Protein AF-X0UFV0-F1 (afdb_monomer_lite)

Secondary structure (DSSP, 8-state):
---------EEEETTEEEEBP-GGGT--SBP-EEE-TTT-TT---SSPEEE-HHHHHHHHHHTTT---EEE--

Foldseek 3Di:
DDPPPLPFDWDDDPNDTFTFASVVPPGGHTFFKWWQCPLVPVDPDPDTGGHHPVVVVVVCVVSVNPIDIDGGD

Radius of gyration: 12.07 Å; chains: 1; bounding box: 24×32×32 Å

Sequence (73 aa):
MIKFKTTTRYKRLKGKKVPLCDYHGICKNKAYREVYPFFLKKYKIKGWSYLCKKHFEQELKKFKGKLPCCDVD

Organism: NCBI:txid412755

Structure (mmCIF, N/CA/C/O backbone):
data_AF-X0UFV0-F1
#
_entry.id   AF-X0UFV0-F1
#
loop_
_atom_site.group_PDB
_atom_site.id
_atom_site.type_symbol
_atom_site.label_atom_id
_atom_site.label_alt_id
_atom_site.label_comp_id
_atom_site.label_asym_id
_atom_site.label_entity_id
_atom_site.label_seq_id
_atom_site.pdbx_PDB_ins_code
_atom_site.Cartn_x
_atom_site.Cartn_y
_atom_site.Cartn_z
_atom_site.occupancy
_atom_site.B_iso_or_equiv
_atom_site.auth_seq_id
_atom_site.auth_comp_id
_atom_site.auth_asym_id
_atom_site.auth_atom_id
_atom_site.pdbx_PDB_model_num
ATOM 1 N N . MET A 1 1 ? 8.280 25.325 5.144 1.00 36.59 1 MET A N 1
ATOM 2 C CA . MET A 1 1 ? 7.200 24.444 4.634 1.00 36.59 1 MET A CA 1
ATOM 3 C C . MET A 1 1 ? 7.811 23.344 3.773 1.00 36.59 1 MET A C 1
ATOM 5 O O . MET A 1 1 ? 8.168 23.608 2.632 1.00 36.59 1 MET A O 1
ATOM 9 N N . ILE A 1 2 ? 7.978 22.129 4.301 1.00 36.41 2 ILE A N 1
ATOM 10 C CA . ILE A 1 2 ? 8.505 21.004 3.512 1.00 36.41 2 ILE A CA 1
ATOM 11 C C . ILE A 1 2 ? 7.379 20.507 2.599 1.00 36.41 2 ILE A C 1
ATOM 13 O O . ILE A 1 2 ? 6.440 19.851 3.048 1.00 36.41 2 ILE A O 1
ATOM 17 N N . LYS A 1 3 ? 7.441 20.870 1.313 1.00 33.34 3 LYS A N 1
ATOM 18 C CA . LYS A 1 3 ? 6.598 20.279 0.268 1.00 33.34 3 LYS A CA 1
ATOM 19 C C . LYS A 1 3 ? 7.084 18.845 0.049 1.00 33.34 3 LYS A C 1
ATOM 21 O O . LYS A 1 3 ? 7.993 18.621 -0.745 1.00 33.34 3 LYS A O 1
ATOM 26 N N . PHE A 1 4 ? 6.491 17.875 0.744 1.00 45.19 4 PHE A N 1
ATOM 27 C CA . PHE A 1 4 ? 6.619 16.469 0.363 1.00 45.19 4 PHE A CA 1
ATOM 28 C C . PHE A 1 4 ? 5.921 16.289 -0.991 1.00 45.19 4 PHE A C 1
ATOM 30 O O . PHE A 1 4 ? 4.719 16.051 -1.064 1.00 45.19 4 PHE A O 1
ATOM 37 N N . LYS A 1 5 ? 6.671 16.471 -2.084 1.00 43.69 5 LYS A N 1
ATOM 38 C CA . LYS A 1 5 ? 6.297 15.945 -3.397 1.00 43.69 5 LYS A CA 1
ATOM 39 C C . LYS A 1 5 ? 6.438 14.428 -3.293 1.00 43.69 5 LYS A C 1
ATOM 41 O O . LYS A 1 5 ? 7.529 13.904 -3.502 1.00 43.69 5 LYS A O 1
ATOM 46 N N . THR A 1 6 ? 5.376 13.719 -2.922 1.00 53.78 6 THR A N 1
ATOM 47 C CA . THR A 1 6 ? 5.336 12.272 -3.140 1.00 53.78 6 THR A CA 1
ATOM 48 C C . THR A 1 6 ? 5.120 12.048 -4.630 1.00 53.78 6 THR A C 1
ATOM 50 O O . THR A 1 6 ? 4.009 11.964 -5.143 1.00 53.78 6 THR A O 1
ATOM 53 N N . THR A 1 7 ? 6.218 12.073 -5.382 1.00 60.06 7 THR A N 1
ATOM 54 C CA . THR A 1 7 ? 6.225 11.607 -6.763 1.00 60.06 7 THR A CA 1
ATOM 55 C C . THR A 1 7 ? 5.946 10.116 -6.692 1.00 60.06 7 THR A C 1
ATOM 57 O O . THR A 1 7 ? 6.841 9.357 -6.309 1.00 60.06 7 THR A O 1
ATOM 60 N N . THR A 1 8 ? 4.716 9.699 -7.011 1.00 68.06 8 THR A N 1
ATOM 61 C CA . THR A 1 8 ? 4.362 8.283 -7.123 1.00 68.06 8 THR A CA 1
ATOM 62 C C . THR A 1 8 ? 5.463 7.581 -7.898 1.00 68.06 8 THR A C 1
ATOM 64 O O . THR A 1 8 ? 5.758 7.924 -9.048 1.00 68.06 8 THR A O 1
ATOM 67 N N . ARG A 1 9 ? 6.141 6.645 -7.238 1.00 76.88 9 ARG A N 1
ATOM 68 C CA . ARG A 1 9 ? 7.245 5.927 -7.861 1.00 76.88 9 ARG A CA 1
ATOM 69 C C . ARG A 1 9 ? 6.674 4.814 -8.711 1.00 76.88 9 ARG A C 1
ATOM 71 O O . ARG A 1 9 ? 5.723 4.149 -8.317 1.00 76.88 9 ARG A O 1
ATOM 78 N N . TYR A 1 10 ? 7.296 4.581 -9.855 1.00 80.94 10 TYR A N 1
ATOM 79 C CA . TYR A 1 10 ? 6.920 3.502 -10.751 1.00 80.94 10 TYR A CA 1
ATOM 80 C C . TYR A 1 10 ? 8.129 2.616 -11.015 1.00 80.94 10 TYR A C 1
ATOM 82 O O . TYR A 1 10 ? 9.252 3.107 -11.133 1.00 80.94 10 TYR A O 1
ATOM 90 N N . LYS A 1 11 ? 7.898 1.313 -11.143 1.00 82.56 11 LYS A N 1
ATOM 91 C CA . LYS A 1 11 ? 8.898 0.346 -11.605 1.00 82.56 11 LYS A CA 1
ATOM 92 C C . LYS A 1 11 ? 8.436 -0.252 -12.930 1.00 82.56 11 LYS A C 1
ATOM 94 O O . LYS A 1 11 ? 7.240 -0.369 -13.169 1.00 82.56 11 LYS A O 1
ATOM 99 N N . ARG A 1 12 ? 9.365 -0.651 -13.800 1.00 82.19 12 ARG A N 1
ATOM 100 C CA . ARG A 1 12 ? 9.025 -1.512 -14.941 1.00 82.19 12 ARG A CA 1
ATOM 101 C C . ARG A 1 12 ? 9.076 -2.973 -14.499 1.00 82.19 12 ARG A C 1
ATOM 103 O O . ARG A 1 12 ? 10.110 -3.431 -14.018 1.00 82.19 12 ARG A O 1
ATOM 110 N N . LEU A 1 13 ? 7.970 -3.693 -14.647 1.00 78.00 13 LEU A N 1
ATOM 111 C CA . LEU A 1 13 ? 7.888 -5.145 -14.486 1.00 78.00 13 LEU A CA 1
ATOM 112 C C . LEU A 1 13 ? 7.341 -5.735 -15.784 1.00 78.00 13 LEU A C 1
ATOM 114 O O . LEU A 1 13 ? 6.262 -5.344 -16.217 1.00 78.00 13 LEU A O 1
ATOM 118 N N . LYS A 1 14 ? 8.080 -6.664 -16.407 1.00 80.88 14 LYS A N 1
ATOM 119 C CA . LYS A 1 14 ? 7.679 -7.326 -17.667 1.00 80.88 14 LYS A CA 1
ATOM 1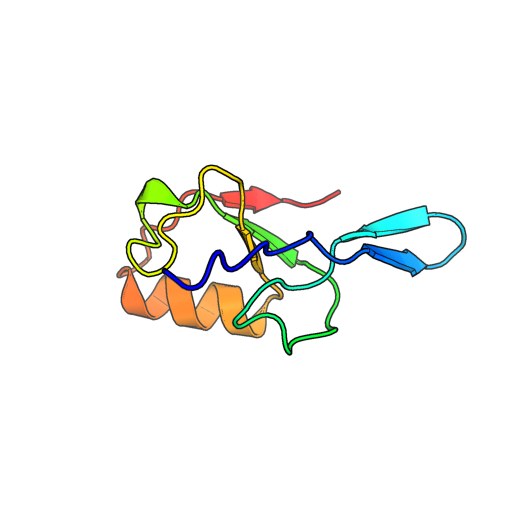20 C C . LYS A 1 14 ? 7.220 -6.332 -18.756 1.00 80.88 14 LYS A C 1
ATOM 122 O O . LYS A 1 14 ? 6.184 -6.517 -19.379 1.00 80.88 14 LYS A O 1
ATOM 127 N N . GLY A 1 15 ? 7.942 -5.220 -18.915 1.00 82.75 15 GLY A N 1
ATOM 128 C CA . GLY A 1 15 ? 7.604 -4.158 -19.876 1.00 82.75 15 GLY A CA 1
ATOM 129 C C . GLY A 1 15 ? 6.483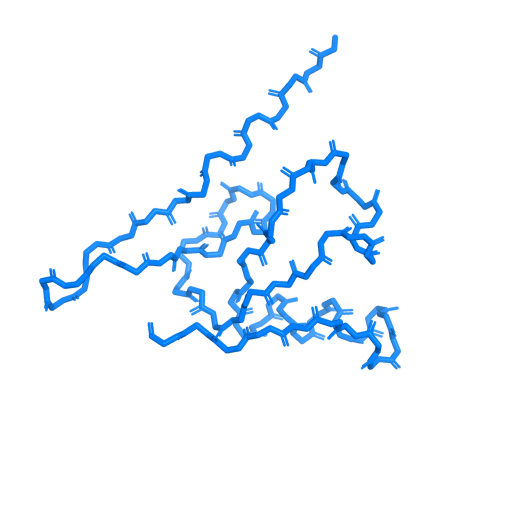 -3.198 -19.446 1.00 82.75 15 GLY A C 1
ATOM 130 O O . GLY A 1 15 ? 6.380 -2.114 -20.011 1.00 82.75 15 GLY A O 1
ATOM 131 N N . LYS A 1 16 ? 5.703 -3.515 -18.404 1.00 81.50 16 LYS A N 1
ATOM 132 C CA . LYS A 1 16 ? 4.631 -2.650 -17.884 1.00 81.50 16 LYS A CA 1
ATOM 133 C C . LYS A 1 16 ? 5.133 -1.730 -16.771 1.00 81.50 16 LYS A C 1
ATOM 135 O O . LYS A 1 16 ? 5.925 -2.137 -15.918 1.00 81.50 16 LYS A O 1
ATOM 140 N N . LYS A 1 17 ? 4.668 -0.478 -16.763 1.00 82.44 17 LYS A N 1
ATOM 141 C CA . LYS A 1 17 ? 4.954 0.506 -15.710 1.00 82.44 17 LYS A CA 1
ATOM 142 C C . LYS A 1 17 ? 3.957 0.304 -14.567 1.00 82.44 17 LYS A C 1
ATOM 144 O O . LYS A 1 17 ? 2.787 0.615 -14.724 1.00 82.44 17 LYS A O 1
ATOM 149 N N . VAL A 1 18 ? 4.422 -0.214 -13.434 1.00 83.81 18 VAL A N 1
ATOM 150 C CA . VAL A 1 18 ? 3.588 -0.480 -12.252 1.00 83.81 18 VAL A CA 1
ATOM 151 C C . VAL A 1 18 ? 3.896 0.524 -11.143 1.00 83.81 18 VAL A C 1
ATOM 153 O O . VAL A 1 18 ? 5.077 0.817 -10.908 1.00 83.81 18 VAL A O 1
ATOM 156 N N . PRO A 1 19 ? 2.882 1.063 -10.451 1.00 84.44 19 PRO A N 1
ATOM 157 C CA . PRO A 1 19 ? 3.113 1.939 -9.315 1.00 84.44 19 PRO A CA 1
ATOM 158 C C . PRO A 1 19 ? 3.714 1.157 -8.141 1.00 84.44 19 PRO A C 1
ATOM 160 O O . PRO A 1 19 ? 3.493 -0.046 -7.953 1.00 84.44 19 PRO A O 1
ATOM 163 N N . LEU A 1 20 ? 4.520 1.855 -7.352 1.00 86.31 20 LEU A N 1
ATOM 164 C CA . LEU A 1 20 ? 5.103 1.362 -6.116 1.00 86.31 20 LEU A CA 1
ATOM 165 C C . LEU A 1 20 ? 4.372 1.957 -4.923 1.00 86.31 20 LEU A C 1
ATOM 167 O O . LEU A 1 20 ? 3.704 2.984 -5.011 1.00 86.31 20 LEU A O 1
ATOM 171 N N . CYS A 1 21 ? 4.536 1.295 -3.788 1.00 86.31 21 CYS A N 1
ATOM 172 C CA . CYS A 1 21 ? 3.990 1.768 -2.538 1.00 86.31 21 CYS A CA 1
ATOM 173 C C . CYS A 1 21 ? 4.587 3.125 -2.141 1.00 86.31 21 CYS A C 1
ATOM 175 O O . CYS A 1 21 ? 5.797 3.260 -1.989 1.00 86.31 21 CYS A O 1
ATOM 177 N N . ASP A 1 22 ? 3.717 4.097 -1.895 1.00 77.50 22 ASP A N 1
ATOM 178 C CA . ASP A 1 22 ? 4.066 5.460 -1.503 1.00 77.50 22 ASP A CA 1
ATOM 179 C C . ASP A 1 22 ? 4.232 5.617 0.020 1.00 77.50 22 ASP A C 1
ATOM 181 O O . ASP A 1 22 ? 4.549 6.692 0.522 1.00 77.50 22 ASP A O 1
ATOM 185 N N . TYR A 1 23 ? 4.057 4.535 0.790 1.00 78.81 23 TYR A N 1
ATOM 186 C CA . TYR A 1 23 ? 4.098 4.587 2.251 1.00 78.81 23 TYR A CA 1
ATOM 187 C C . TYR A 1 23 ? 5.438 5.147 2.755 1.00 78.81 23 TYR A C 1
ATOM 189 O O . TYR A 1 23 ? 6.504 4.544 2.566 1.00 78.81 23 TYR A O 1
ATOM 197 N N . HIS A 1 24 ? 5.358 6.335 3.366 1.00 71.50 24 HIS A N 1
ATOM 198 C CA . HIS A 1 24 ? 6.478 7.173 3.809 1.00 71.50 24 HIS A CA 1
ATOM 199 C C . HIS A 1 24 ? 7.531 7.500 2.723 1.00 71.50 24 HIS A C 1
ATOM 201 O O . HIS A 1 24 ? 8.591 8.021 3.049 1.00 71.50 24 HIS A O 1
ATOM 207 N N . GLY A 1 25 ? 7.292 7.204 1.439 1.00 70.38 25 GLY A N 1
ATOM 208 C CA . GLY A 1 25 ? 8.270 7.407 0.361 1.00 70.38 25 GLY A CA 1
ATOM 209 C C . GLY A 1 25 ? 9.513 6.502 0.427 1.00 70.38 25 GLY A C 1
ATOM 210 O O . GLY A 1 25 ? 10.486 6.729 -0.297 1.00 70.38 25 GLY A O 1
ATOM 211 N N . ILE A 1 26 ? 9.511 5.471 1.276 1.00 78.62 26 ILE A N 1
ATOM 212 C CA . ILE A 1 26 ? 10.654 4.555 1.467 1.00 78.62 26 ILE A CA 1
ATOM 213 C C . ILE A 1 26 ? 10.335 3.171 0.894 1.00 78.62 26 ILE A C 1
ATOM 215 O O . ILE A 1 26 ? 11.225 2.472 0.407 1.00 78.62 26 ILE A O 1
ATOM 219 N N . CYS A 1 27 ? 9.059 2.776 0.906 1.00 82.44 27 CYS A N 1
ATOM 220 C CA . CYS A 1 27 ? 8.656 1.476 0.397 1.00 82.44 27 CYS A CA 1
ATOM 221 C C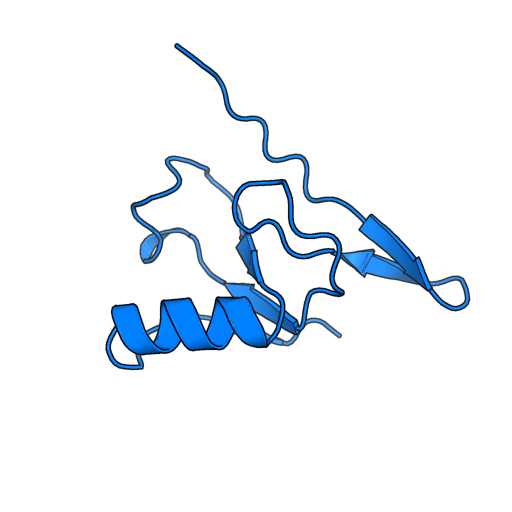 . CYS A 1 27 ? 8.884 1.382 -1.123 1.00 82.44 27 CYS A C 1
ATOM 223 O O . CYS A 1 27 ? 8.585 2.300 -1.878 1.00 82.44 27 CYS A O 1
ATOM 225 N N . LYS A 1 28 ? 9.433 0.252 -1.580 1.00 81.50 28 LYS A N 1
ATOM 226 C CA . LYS A 1 28 ? 9.669 -0.041 -3.007 1.00 81.50 28 LYS A CA 1
ATOM 227 C C . LYS A 1 28 ? 8.862 -1.247 -3.501 1.00 81.50 28 LYS A C 1
ATOM 229 O O . LYS A 1 28 ? 9.093 -1.736 -4.604 1.00 81.50 28 LYS A O 1
ATOM 234 N N . ASN A 1 29 ? 7.936 -1.743 -2.682 1.00 87.19 29 ASN A N 1
ATOM 235 C CA . ASN A 1 29 ? 7.093 -2.883 -3.032 1.00 87.19 29 ASN A CA 1
ATOM 236 C C . ASN A 1 29 ? 6.076 -2.486 -4.100 1.00 87.19 29 ASN A C 1
ATOM 238 O O . ASN A 1 29 ? 5.636 -1.334 -4.130 1.00 87.19 29 ASN A O 1
ATOM 242 N N . LYS A 1 30 ? 5.666 -3.454 -4.931 1.00 85.69 30 LYS A N 1
ATOM 243 C CA . LYS A 1 30 ? 4.574 -3.266 -5.894 1.00 85.69 30 LYS A CA 1
ATOM 244 C C . LYS A 1 30 ? 3.329 -2.774 -5.148 1.00 85.69 30 LYS A C 1
ATOM 246 O O . LYS A 1 30 ? 2.98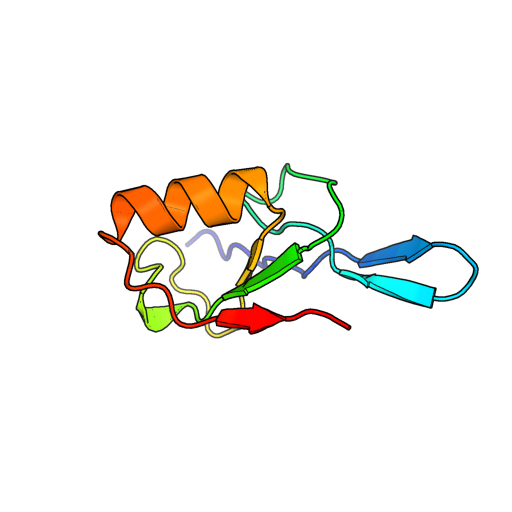1 -3.324 -4.096 1.00 85.69 30 LYS A O 1
ATOM 251 N N . ALA A 1 31 ? 2.694 -1.729 -5.668 1.00 86.81 31 ALA A N 1
ATOM 252 C CA . ALA A 1 31 ? 1.395 -1.307 -5.179 1.00 86.81 31 ALA A CA 1
ATOM 253 C C . ALA A 1 31 ? 0.381 -2.439 -5.381 1.00 86.81 31 ALA A C 1
ATOM 255 O O . ALA A 1 31 ? 0.386 -3.121 -6.403 1.00 86.81 31 ALA A O 1
ATOM 256 N N . TYR A 1 32 ? -0.440 -2.655 -4.364 1.00 84.44 32 TYR A N 1
ATOM 257 C CA . TYR A 1 32 ? -1.536 -3.614 -4.379 1.00 84.44 32 TYR A CA 1
ATOM 258 C C . TYR A 1 32 ? -2.854 -2.884 -4.626 1.00 84.44 32 TYR A C 1
ATOM 260 O O . TYR A 1 32 ? -3.631 -3.290 -5.479 1.00 84.44 32 TYR A O 1
ATOM 268 N N . ARG A 1 33 ? -3.071 -1.780 -3.900 1.00 83.94 33 ARG A N 1
ATOM 269 C CA . ARG A 1 33 ? -4.282 -0.970 -3.992 1.00 83.94 33 ARG A CA 1
ATOM 270 C C . ARG A 1 33 ? -3.976 0.510 -4.025 1.00 83.94 33 ARG A C 1
ATOM 272 O O . ARG A 1 33 ? -3.027 0.981 -3.392 1.00 83.94 33 ARG A O 1
ATOM 279 N N . GLU A 1 34 ? -4.816 1.222 -4.749 1.00 84.38 34 GLU A N 1
ATOM 280 C CA . GLU A 1 34 ? -4.869 2.669 -4.772 1.00 84.38 34 GLU A CA 1
ATOM 281 C C . GLU A 1 34 ? -5.873 3.125 -3.709 1.00 84.38 34 GLU A C 1
ATOM 283 O O . GLU A 1 34 ? -6.999 2.644 -3.665 1.00 84.38 34 GLU A O 1
ATOM 288 N N . VAL A 1 35 ? -5.453 3.996 -2.795 1.00 80.00 35 VAL A N 1
ATOM 289 C CA . VAL A 1 35 ? -6.232 4.397 -1.618 1.00 80.00 35 VAL A CA 1
ATOM 290 C C . VAL A 1 35 ? -6.516 5.886 -1.664 1.00 80.00 35 VAL A C 1
ATOM 292 O O . VAL A 1 35 ? -5.612 6.694 -1.897 1.00 80.00 35 VAL A O 1
ATOM 295 N N . TYR A 1 36 ? -7.766 6.262 -1.399 1.00 74.12 36 TYR A N 1
ATOM 296 C CA . TYR A 1 36 ? -8.154 7.665 -1.416 1.00 74.12 36 TYR A CA 1
ATOM 297 C C . TYR A 1 36 ? -7.576 8.413 -0.195 1.00 74.12 36 TYR A C 1
ATOM 299 O O . TYR A 1 36 ? -7.796 8.005 0.953 1.00 74.12 36 TYR A O 1
ATOM 307 N N . PRO A 1 37 ? -6.860 9.534 -0.399 1.00 64.56 37 PRO A N 1
ATOM 308 C CA . PRO A 1 37 ? -6.105 10.221 0.650 1.00 64.56 37 PRO A CA 1
ATOM 309 C C . PRO A 1 37 ? -6.987 10.892 1.708 1.00 64.56 37 PRO A C 1
ATOM 311 O O . PRO A 1 37 ? -6.495 11.212 2.783 1.00 64.56 37 PRO A O 1
ATOM 314 N N . PHE A 1 38 ? -8.284 11.100 1.448 1.00 62.59 38 PHE A N 1
ATOM 315 C CA . PHE A 1 38 ? -9.182 11.788 2.386 1.00 62.59 38 PHE A CA 1
ATOM 316 C C . PHE A 1 38 ? -9.261 11.094 3.753 1.00 62.59 38 PHE A C 1
ATOM 318 O O . PHE A 1 38 ? -9.350 11.759 4.784 1.00 62.59 38 PHE A O 1
ATOM 325 N N . PHE A 1 39 ? -9.168 9.761 3.772 1.00 60.06 39 PHE A N 1
ATOM 326 C CA . PHE A 1 39 ? -9.084 8.998 5.018 1.00 60.06 39 PHE A CA 1
ATOM 327 C C . PHE A 1 39 ? -7.676 9.058 5.611 1.00 60.06 39 PHE A C 1
ATOM 329 O O . PHE A 1 39 ? -7.518 9.219 6.818 1.00 60.06 39 PHE A O 1
ATOM 336 N N . LEU A 1 40 ? -6.648 9.057 4.764 1.00 63.72 40 LEU A N 1
ATOM 337 C CA . LEU A 1 40 ? -5.250 9.222 5.142 1.00 63.72 40 LEU A CA 1
AT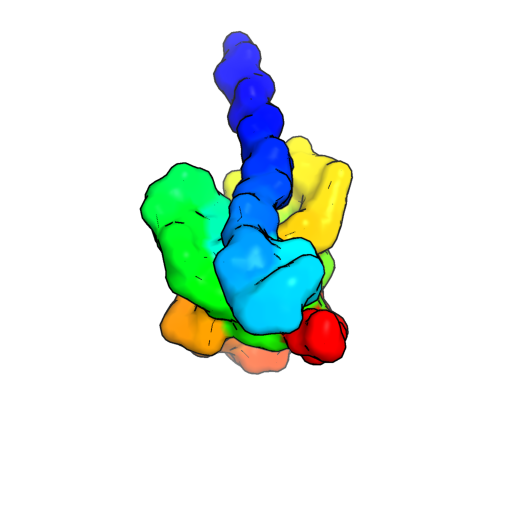OM 338 C C . LEU A 1 40 ? -4.940 10.697 5.478 1.00 63.72 40 LEU A C 1
ATOM 340 O O . LEU A 1 40 ? -4.078 11.316 4.858 1.00 63.72 40 LEU A O 1
ATOM 344 N N . LYS A 1 41 ? -5.573 11.253 6.529 1.00 55.97 41 LYS A N 1
ATOM 345 C CA . LYS A 1 41 ? -5.307 12.598 7.108 1.00 55.97 41 LYS A CA 1
ATOM 346 C C . LYS A 1 41 ? -3.816 12.911 7.336 1.00 55.97 41 LYS A C 1
ATOM 348 O O . LYS A 1 41 ? -3.449 14.059 7.572 1.00 55.97 41 LYS A O 1
ATOM 353 N N . LYS A 1 42 ? -2.960 11.887 7.296 1.00 55.50 42 LYS A N 1
ATOM 354 C CA . LYS A 1 42 ? -1.508 11.954 7.449 1.00 55.50 42 LYS A CA 1
ATOM 355 C C . LYS A 1 42 ? -0.788 12.597 6.258 1.00 55.50 42 LYS A C 1
ATOM 357 O O . LYS A 1 42 ? 0.328 13.079 6.426 1.00 55.50 42 LYS A O 1
ATOM 362 N N . TYR A 1 43 ? -1.418 12.657 5.088 1.00 55.31 43 TYR A N 1
ATOM 363 C CA . TYR A 1 43 ? -0.841 13.263 3.896 1.00 55.31 43 TYR A CA 1
ATOM 364 C C . TYR A 1 43 ? -1.739 14.425 3.464 1.00 55.31 43 TYR A C 1
ATOM 366 O O . TYR A 1 43 ? -2.820 14.220 2.926 1.00 55.31 43 TYR A O 1
ATOM 374 N N . LYS A 1 44 ? -1.295 15.674 3.677 1.00 49.25 44 LYS A N 1
ATOM 375 C CA . LYS A 1 44 ? -1.889 16.906 3.097 1.00 49.25 44 LYS A CA 1
ATOM 376 C C . LYS A 1 44 ? -1.735 16.948 1.560 1.00 49.25 44 LYS A C 1
ATOM 378 O O . LYS A 1 44 ? -1.447 17.990 0.976 1.00 49.25 44 LYS A O 1
ATOM 383 N N . ILE A 1 45 ? -1.837 15.801 0.901 1.00 54.34 45 ILE A N 1
ATOM 384 C CA . ILE A 1 45 ? -1.466 15.590 -0.489 1.00 54.34 45 ILE A CA 1
ATOM 385 C C . ILE A 1 45 ? -2.757 15.322 -1.255 1.00 54.34 45 ILE A C 1
ATOM 387 O O . ILE A 1 45 ? -3.495 14.383 -0.967 1.00 54.34 45 ILE A O 1
ATOM 391 N N . LYS A 1 46 ? -3.051 16.202 -2.214 1.00 50.38 46 LYS A N 1
ATOM 392 C CA . LYS A 1 46 ? -4.149 16.038 -3.167 1.00 50.38 46 LYS A CA 1
ATOM 393 C C . LYS A 1 46 ? -3.733 14.963 -4.180 1.00 50.38 46 LYS A C 1
ATOM 395 O O . LYS A 1 46 ? -3.099 15.291 -5.175 1.00 50.38 46 LYS A O 1
ATOM 400 N N . GLY A 1 47 ? -4.014 13.692 -3.900 1.00 61.28 47 GLY A N 1
ATOM 401 C CA . GLY A 1 47 ? -3.742 12.598 -4.837 1.00 61.28 47 GLY A CA 1
ATOM 402 C C . GLY A 1 47 ? -3.882 11.208 -4.222 1.00 61.28 47 GLY A C 1
ATOM 403 O O . GLY A 1 47 ? -3.673 11.023 -3.025 1.00 61.28 47 GLY A O 1
ATOM 404 N N . TRP A 1 48 ? -4.250 10.233 -5.048 1.00 67.00 48 TRP A N 1
ATOM 405 C CA . TRP A 1 48 ? -4.344 8.831 -4.655 1.00 67.00 48 TRP A CA 1
ATOM 406 C C . TRP A 1 48 ? -3.026 8.304 -4.064 1.00 67.00 48 TRP A C 1
ATOM 408 O O . TRP A 1 48 ? -1.939 8.615 -4.548 1.00 67.00 48 TRP A O 1
ATOM 418 N N . SER A 1 49 ? -3.120 7.505 -3.000 1.00 76.06 49 SER A N 1
ATOM 419 C CA . SER A 1 49 ? -1.974 6.878 -2.337 1.00 76.06 49 SER A CA 1
ATOM 420 C C . SER A 1 49 ? -1.877 5.411 -2.729 1.00 76.06 49 SER A C 1
ATOM 422 O O . SER A 1 49 ? -2.772 4.623 -2.441 1.00 76.06 49 SER A O 1
ATOM 424 N N . TYR A 1 50 ? -0.768 5.010 -3.338 1.00 84.50 50 TYR A N 1
ATOM 425 C CA . TYR A 1 50 ? -0.535 3.612 -3.689 1.00 84.50 50 TYR A CA 1
ATOM 426 C C . TYR A 1 50 ? 0.032 2.857 -2.489 1.00 84.50 50 TYR A C 1
ATOM 428 O O . TYR A 1 50 ? 1.109 3.186 -1.993 1.00 84.50 50 TYR A O 1
ATOM 436 N N . LEU A 1 51 ? -0.649 1.819 -2.010 1.00 85.62 51 LEU A N 1
ATOM 437 C CA . LEU A 1 51 ? -0.178 0.995 -0.896 1.00 85.62 51 LEU A CA 1
ATOM 438 C C . LEU A 1 51 ? 0.100 -0.434 -1.361 1.00 85.62 51 LEU A C 1
ATOM 440 O O . LEU A 1 51 ? -0.682 -1.032 -2.095 1.00 85.62 51 LEU A O 1
ATOM 444 N N . CYS A 1 52 ? 1.219 -1.012 -0.919 1.00 88.50 52 CYS A N 1
ATOM 445 C CA . CYS A 1 52 ? 1.420 -2.457 -1.023 1.00 88.50 52 CYS A CA 1
ATOM 446 C C . CYS A 1 52 ? 0.534 -3.179 -0.001 1.00 88.50 52 CYS A C 1
ATOM 448 O O . CYS A 1 52 ? 0.106 -2.573 0.980 1.00 88.50 52 CYS A O 1
ATOM 450 N N . LYS A 1 53 ? 0.311 -4.484 -0.197 1.00 88.12 53 LYS A N 1
ATOM 451 C CA . LYS A 1 53 ? -0.587 -5.304 0.634 1.00 88.12 53 LYS A CA 1
ATOM 452 C C . LYS A 1 53 ? -0.367 -5.097 2.140 1.00 88.12 53 LYS A C 1
ATOM 454 O O . LYS A 1 53 ? -1.297 -4.732 2.847 1.00 88.12 53 LYS A O 1
ATOM 459 N N . LYS A 1 54 ? 0.889 -5.172 2.594 1.00 88.94 54 LYS A N 1
ATOM 460 C CA . LYS A 1 54 ? 1.265 -4.961 4.003 1.00 88.94 54 LYS A CA 1
ATOM 461 C C . LYS A 1 54 ? 0.814 -3.600 4.547 1.00 88.94 54 LYS A C 1
ATOM 463 O O . LYS A 1 54 ? 0.230 -3.533 5.623 1.00 88.94 54 LYS A O 1
ATOM 468 N N . HIS A 1 55 ? 1.096 -2.516 3.824 1.00 87.38 55 HIS A N 1
ATOM 469 C CA . HIS A 1 55 ? 0.735 -1.170 4.276 1.00 87.38 55 HIS A CA 1
ATOM 470 C C . HIS A 1 55 ? -0.764 -0.906 4.132 1.00 87.38 55 HIS A C 1
ATOM 472 O O . HIS A 1 55 ? -1.339 -0.225 4.973 1.00 87.38 55 HIS A O 1
ATOM 478 N N . PHE A 1 56 ? -1.408 -1.487 3.118 1.00 86.62 56 PHE A N 1
ATOM 479 C CA . PHE A 1 56 ? -2.857 -1.447 2.981 1.00 86.62 56 PHE A CA 1
ATOM 480 C C . PHE A 1 56 ? -3.532 -2.092 4.192 1.00 86.62 56 PHE A C 1
ATOM 482 O O . PHE A 1 56 ? -4.380 -1.462 4.805 1.00 86.62 56 PHE A O 1
ATOM 489 N N . GLU A 1 57 ? -3.105 -3.285 4.609 1.00 86.81 57 GLU A N 1
ATOM 490 C CA . GLU A 1 57 ? -3.642 -3.961 5.796 1.00 86.81 57 GLU A CA 1
ATOM 491 C C . GLU A 1 57 ? -3.373 -3.184 7.093 1.00 86.81 57 GLU A C 1
ATOM 493 O O . GLU A 1 57 ? -4.223 -3.145 7.983 1.00 86.81 57 GLU A O 1
ATOM 498 N N . GLN A 1 58 ? -2.210 -2.534 7.211 1.00 87.06 58 GLN A N 1
ATOM 499 C CA . GLN A 1 58 ? -1.904 -1.674 8.356 1.00 87.06 58 GLN A CA 1
ATOM 500 C C . GLN A 1 58 ? -2.840 -0.467 8.435 1.00 87.06 58 GLN A C 1
ATOM 502 O O . GLN A 1 58 ? -3.366 -0.178 9.510 1.00 87.06 58 GLN A O 1
ATOM 507 N N . GLU A 1 59 ? -3.066 0.225 7.318 1.00 82.69 59 GLU A N 1
ATOM 508 C CA . GLU A 1 59 ? -4.013 1.338 7.283 1.00 82.69 59 GLU A CA 1
ATOM 509 C C . GLU A 1 59 ? -5.448 0.820 7.469 1.00 82.69 59 GLU A C 1
ATOM 511 O O . GLU A 1 59 ? -6.181 1.354 8.291 1.00 82.69 59 GLU A O 1
ATOM 516 N N . LEU A 1 60 ? -5.831 -0.293 6.844 1.00 85.38 60 LEU A N 1
ATOM 517 C CA . LEU A 1 60 ? -7.150 -0.907 7.007 1.00 85.38 60 LEU A CA 1
ATOM 518 C C . LEU A 1 60 ? -7.465 -1.207 8.482 1.00 85.38 60 LEU A C 1
ATOM 520 O O . LEU A 1 60 ? -8.558 -0.891 8.949 1.00 85.38 60 LEU A O 1
ATOM 524 N N . LYS A 1 61 ? -6.497 -1.736 9.243 1.00 85.00 61 LYS A N 1
ATOM 525 C CA . LYS A 1 61 ? -6.633 -1.936 10.697 1.00 85.00 61 LYS A CA 1
ATOM 526 C C . LYS A 1 61 ? -6.806 -0.614 11.447 1.00 85.00 61 LYS A C 1
ATOM 528 O O . LYS A 1 61 ? -7.702 -0.507 12.281 1.00 85.00 61 LYS A O 1
ATOM 533 N N . LYS A 1 62 ? -6.000 0.408 11.136 1.00 81.94 62 LYS A N 1
ATOM 534 C CA . LYS A 1 62 ? -6.112 1.740 11.766 1.00 81.94 62 LYS A CA 1
ATOM 535 C C . LYS A 1 62 ? -7.462 2.403 11.499 1.00 81.94 62 LYS A C 1
ATOM 537 O O . LYS A 1 62 ? -8.023 3.028 12.393 1.00 81.94 62 LYS A O 1
ATOM 542 N N . PHE A 1 63 ? -7.997 2.234 10.295 1.00 79.50 63 PHE A N 1
ATOM 543 C CA . PHE A 1 63 ? -9.276 2.802 9.871 1.00 79.50 63 PHE A CA 1
ATOM 544 C C . PHE A 1 63 ? -10.474 1.880 10.140 1.00 79.50 63 PHE A C 1
ATOM 546 O O . PHE A 1 63 ? -11.558 2.117 9.610 1.00 79.50 63 PHE A O 1
ATOM 553 N N . LYS A 1 64 ? -10.312 0.843 10.978 1.00 79.44 64 LYS A N 1
ATOM 554 C CA . LYS A 1 64 ? -11.385 -0.095 11.361 1.00 79.44 64 LYS A CA 1
ATOM 555 C C . LYS A 1 64 ? -12.117 -0.693 10.147 1.00 79.44 64 LYS A C 1
ATOM 557 O O . LYS A 1 64 ? -13.340 -0.775 10.129 1.00 79.44 64 LYS A O 1
ATOM 562 N N . GLY A 1 65 ? -11.373 -1.044 9.099 1.00 75.44 65 GLY A N 1
ATOM 563 C CA . GLY A 1 65 ? -11.917 -1.606 7.860 1.00 75.44 65 GLY A CA 1
ATOM 564 C C . GLY A 1 65 ? -12.476 -0.583 6.864 1.00 75.44 65 GLY A C 1
ATOM 565 O O . GLY A 1 65 ? -12.833 -0.964 5.755 1.00 75.44 65 GLY A O 1
ATOM 566 N N . LYS A 1 66 ? -12.531 0.711 7.204 1.00 72.12 66 LYS A N 1
ATOM 567 C CA . LYS A 1 66 ? -13.085 1.762 6.334 1.00 72.12 66 LYS A CA 1
ATOM 568 C C . LYS A 1 66 ? -11.979 2.470 5.555 1.00 72.12 66 LYS A C 1
ATOM 570 O O . LYS A 1 66 ? -11.585 3.583 5.896 1.00 72.12 66 LYS A O 1
ATOM 575 N N . LEU A 1 67 ? -11.472 1.813 4.511 1.00 76.38 67 LEU A N 1
ATOM 576 C CA . LEU A 1 67 ? -10.490 2.394 3.593 1.00 76.38 67 LEU A CA 1
ATOM 577 C C . LEU A 1 67 ? -11.022 2.336 2.148 1.00 76.38 67 LEU A C 1
ATOM 579 O O . LEU A 1 67 ? -11.002 1.258 1.548 1.00 76.38 67 LEU A O 1
ATOM 583 N N . PRO A 1 68 ? -11.511 3.452 1.573 1.00 77.38 68 PRO A N 1
ATOM 584 C CA . PRO A 1 68 ? -11.892 3.476 0.165 1.00 77.38 68 PRO A CA 1
ATOM 585 C C . PRO A 1 68 ? -10.658 3.229 -0.699 1.00 77.38 68 PRO A C 1
ATOM 587 O O . PRO A 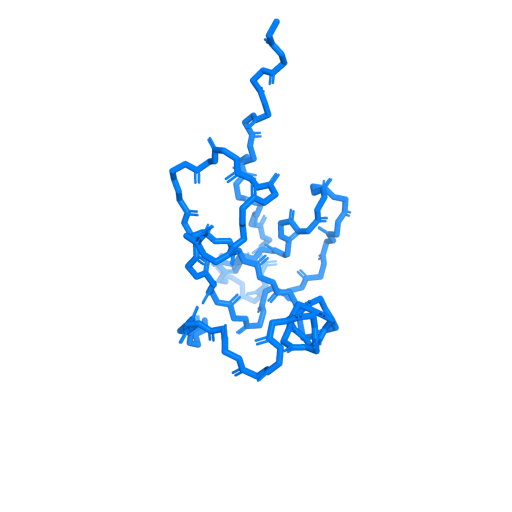1 68 ? -9.651 3.942 -0.602 1.00 77.38 68 PRO A O 1
ATOM 590 N N . CYS A 1 69 ? -10.735 2.188 -1.517 1.00 79.75 69 CYS A N 1
ATOM 591 C CA . CYS A 1 69 ? -9.643 1.759 -2.365 1.00 79.75 69 CYS A CA 1
ATOM 592 C C . CYS A 1 69 ? -10.146 1.183 -3.685 1.00 79.75 69 CYS A C 1
ATOM 594 O O . CYS A 1 69 ? -11.240 0.625 -3.741 1.00 79.75 69 CYS A O 1
ATOM 596 N N . CYS A 1 70 ? -9.308 1.299 -4.708 1.00 78.62 70 CYS A N 1
ATOM 597 C CA . CYS A 1 70 ? -9.456 0.631 -5.992 1.00 78.62 70 CYS A CA 1
ATOM 598 C C . CYS A 1 70 ? -8.301 -0.359 -6.177 1.00 78.62 70 CYS A C 1
ATOM 600 O O . CYS A 1 70 ? -7.183 -0.133 -5.692 1.00 78.62 70 CYS A O 1
ATOM 602 N N . ASP A 1 71 ? -8.571 -1.472 -6.854 1.00 74.06 71 ASP A N 1
ATOM 603 C CA . ASP A 1 71 ? -7.526 -2.409 -7.253 1.00 74.06 71 ASP A CA 1
ATOM 604 C C . ASP A 1 71 ? -6.660 -1.788 -8.362 1.00 74.06 71 ASP A C 1
ATOM 606 O O . ASP A 1 71 ? -7.145 -1.054 -9.223 1.00 74.06 71 ASP A O 1
ATOM 610 N N . VAL A 1 72 ? -5.350 -2.032 -8.285 1.00 66.12 72 VAL A N 1
ATOM 611 C CA . VAL A 1 72 ? -4.373 -1.566 -9.277 1.00 66.12 72 VAL A CA 1
ATOM 612 C C . VAL A 1 72 ? -4.156 -2.705 -10.271 1.00 66.12 72 VAL A C 1
ATOM 614 O O . VAL A 1 72 ? -3.450 -3.660 -9.938 1.00 66.12 72 VAL A O 1
ATOM 617 N N . ASP A 1 73 ? -4.785 -2.608 -11.444 1.00 54.22 73 ASP A N 1
ATOM 618 C CA . ASP A 1 73 ? -4.636 -3.552 -12.569 1.00 54.22 73 ASP A CA 1
ATOM 619 C C . ASP A 1 73 ? -3.187 -3.604 -13.112 1.00 54.22 73 ASP A C 1
ATOM 621 O O . ASP A 1 73 ? -2.582 -2.529 -13.357 1.00 54.22 73 ASP A O 1
#

pLDDT: mean 73.44, std 14.18, range [33.34, 88.94]